Protein AF-A0A5C7J9F8-F1 (afdb_monomer)

Nearest PDB structures (foldseek):
  3c9p-assembly1_A  TM=9.032E-01  e=1.561E-04  Streptococcus pneumoniae TIGR4

Foldseek 3Di:
DDDDDDDDDDDDDDPVVCVVVCPPPVVPPDPDPQDLVNVVVPPPDDDPCLVVQFDDDPRDTLVPDPDPSVSSVVSVRSLVVCVVVVHDVCVSSVD

Solvent-accessible surface area (backbone atoms only — not comparable to full-atom values): 6408 Å² total; per-residue (Å²): 136,85,90,79,88,72,90,78,90,81,82,80,77,60,80,71,66,53,57,75,62,52,77,74,71,54,88,65,65,91,84,49,96,72,48,74,63,55,50,63,70,66,48,92,73,76,70,80,63,55,82,74,60,73,55,74,50,99,91,41,50,46,81,76,46,82,53,64,64,61,29,55,51,48,45,51,52,44,54,51,52,44,50,75,71,64,53,56,66,54,72,72,64,71,105

Mean predicted aligned error: 13.52 Å

Structure (mmCIF, N/CA/C/O backbone):
data_AF-A0A5C7J9F8-F1
#
_entry.id   AF-A0A5C7J9F8-F1
#
loop_
_atom_site.group_PDB
_atom_site.id
_atom_site.type_symbol
_atom_site.label_atom_id
_atom_site.label_alt_id
_atom_site.label_comp_id
_atom_site.label_asym_id
_atom_site.label_entity_id
_atom_site.label_seq_id
_atom_site.pdbx_PDB_ins_code
_atom_site.Cartn_x
_atom_site.Cartn_y
_atom_site.Cartn_z
_atom_site.occupancy
_atom_site.B_iso_or_equiv
_atom_site.auth_seq_id
_atom_site.auth_comp_id
_atom_site.auth_asym_id
_atom_site.auth_atom_id
_atom_site.pdbx_PDB_model_num
ATOM 1 N N . MET A 1 1 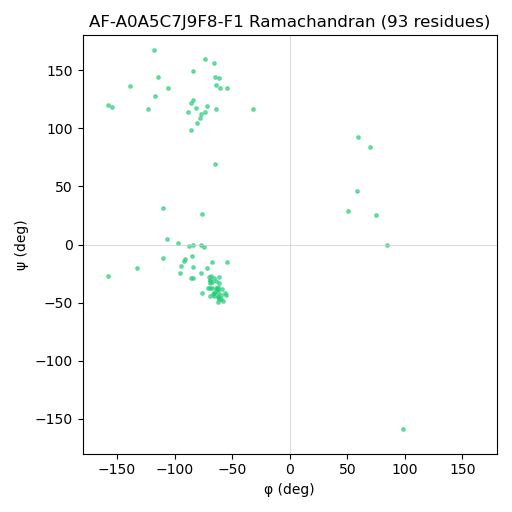? -8.752 5.150 -35.218 1.00 39.22 1 MET A N 1
ATOM 2 C CA . MET A 1 1 ? -7.287 5.106 -35.004 1.00 39.22 1 MET A CA 1
ATOM 3 C C . MET A 1 1 ? -6.867 6.264 -34.099 1.00 39.22 1 MET A C 1
ATOM 5 O O . MET A 1 1 ? -7.180 7.396 -34.427 1.00 39.22 1 MET A O 1
ATOM 9 N N . ARG A 1 2 ? -6.160 5.945 -33.000 1.00 39.66 2 ARG A N 1
ATOM 10 C CA . ARG A 1 2 ? -5.394 6.815 -32.072 1.00 39.66 2 ARG A CA 1
ATOM 11 C C . ARG A 1 2 ? -6.141 7.945 -31.335 1.00 39.66 2 ARG A C 1
ATOM 13 O O . ARG A 1 2 ? -6.153 9.092 -31.766 1.00 39.66 2 ARG A O 1
ATOM 20 N N . ASN A 1 3 ? -6.617 7.623 -30.130 1.00 35.03 3 ASN A N 1
ATOM 21 C CA . ASN A 1 3 ? -7.064 8.600 -29.138 1.00 35.03 3 ASN A CA 1
ATOM 22 C C . ASN A 1 3 ? -5.849 9.234 -28.443 1.00 35.03 3 ASN A C 1
ATOM 24 O O . ASN A 1 3 ? -5.134 8.596 -27.675 1.00 35.03 3 ASN A O 1
ATOM 28 N N . ARG A 1 4 ? -5.631 10.507 -28.768 1.00 44.81 4 ARG A N 1
ATOM 29 C CA . ARG A 1 4 ? -4.635 11.427 -28.222 1.00 44.81 4 ARG A CA 1
ATOM 30 C C . ARG A 1 4 ? -5.216 12.069 -26.959 1.00 44.81 4 ARG A C 1
ATOM 32 O O . ARG A 1 4 ? -5.994 13.011 -27.061 1.00 44.81 4 ARG A O 1
ATOM 39 N N . TRP A 1 5 ? -4.871 11.560 -25.780 1.00 30.88 5 TRP A N 1
ATOM 40 C CA . TRP A 1 5 ? -5.250 12.200 -24.516 1.00 30.88 5 TRP A CA 1
ATOM 41 C C . TRP A 1 5 ? -4.428 13.482 -24.308 1.00 30.88 5 TRP A C 1
ATOM 43 O O . TRP A 1 5 ? -3.202 13.440 -24.247 1.00 30.88 5 TRP A O 1
ATOM 53 N N . ARG A 1 6 ? -5.111 14.630 -24.225 1.00 36.28 6 ARG A N 1
ATOM 54 C CA . ARG A 1 6 ? -4.563 15.946 -23.856 1.00 36.28 6 ARG A CA 1
ATOM 55 C C . ARG A 1 6 ? -5.265 16.369 -22.556 1.00 36.28 6 ARG A C 1
ATOM 57 O O . ARG A 1 6 ? -6.493 16.330 -22.535 1.00 36.28 6 ARG A O 1
ATOM 64 N N . PRO A 1 7 ? -4.553 16.752 -21.484 1.00 43.88 7 PRO A N 1
ATOM 65 C CA . PRO A 1 7 ? -5.191 17.052 -20.207 1.00 43.88 7 PRO A CA 1
ATOM 66 C C . PRO A 1 7 ? -5.766 18.476 -20.220 1.00 43.8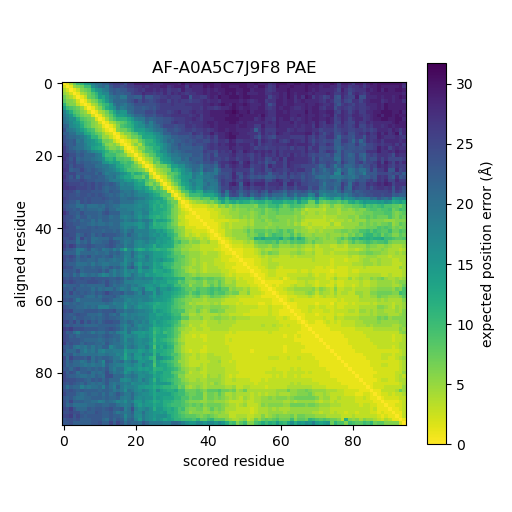8 7 PRO A C 1
ATOM 68 O O . PRO A 1 7 ? -5.027 19.453 -20.352 1.00 43.88 7 PRO A O 1
ATOM 71 N N . THR A 1 8 ? -7.086 18.614 -20.083 1.00 49.06 8 THR A N 1
ATOM 72 C CA . THR A 1 8 ? -7.732 19.903 -19.802 1.00 49.06 8 THR A CA 1
ATOM 73 C C . THR A 1 8 ? -7.800 20.134 -18.297 1.00 49.06 8 THR A C 1
ATOM 75 O O . THR A 1 8 ? -8.489 19.425 -17.571 1.00 49.06 8 THR A O 1
ATOM 78 N N . GLN A 1 9 ? -7.064 21.157 -17.872 1.00 51.22 9 GLN A N 1
ATOM 79 C CA . GLN A 1 9 ? -7.125 21.872 -16.598 1.00 51.22 9 GLN A CA 1
ATOM 80 C C . GLN A 1 9 ? -8.540 21.942 -15.989 1.00 51.22 9 GLN A C 1
ATOM 82 O O . GLN A 1 9 ? -9.410 22.621 -16.536 1.00 51.22 9 GLN A O 1
ATOM 87 N N . LYS A 1 10 ? -8.751 21.345 -14.807 1.00 39.88 10 LYS A N 1
ATOM 88 C CA . LYS A 1 10 ? -9.714 21.873 -13.828 1.00 39.88 10 LYS A CA 1
ATOM 89 C C . LYS A 1 10 ? -9.349 21.446 -12.399 1.00 39.88 10 LYS A C 1
ATOM 91 O O . LYS A 1 10 ? -9.324 20.264 -12.088 1.00 39.88 10 LYS A O 1
ATOM 96 N N . GLN A 1 11 ? -9.079 22.464 -11.578 1.00 35.47 11 GLN A N 1
ATOM 97 C CA . GLN A 1 11 ? -8.741 22.473 -10.146 1.00 35.47 11 GLN A CA 1
ATOM 98 C C . GLN A 1 11 ? -7.365 21.908 -9.734 1.00 35.47 11 GLN A C 1
ATOM 100 O O . GLN A 1 11 ? -7.223 20.789 -9.252 1.00 35.47 11 GLN A O 1
ATOM 105 N N . SER A 1 12 ? -6.341 22.759 -9.829 1.00 41.69 12 SER A N 1
ATOM 106 C CA . SER A 1 12 ? -5.093 22.601 -9.074 1.00 41.69 12 SER A CA 1
ATOM 107 C C . SER A 1 12 ? -5.368 22.732 -7.564 1.00 41.69 12 SER A C 1
ATOM 109 O O . SER A 1 12 ? -6.107 23.642 -7.173 1.00 41.69 12 SER A O 1
ATOM 111 N N . PRO A 1 13 ? -4.786 21.878 -6.700 1.00 38.88 13 PRO A N 1
ATOM 112 C CA . PRO A 1 13 ? -4.987 21.969 -5.255 1.00 38.88 13 PRO A CA 1
ATOM 113 C 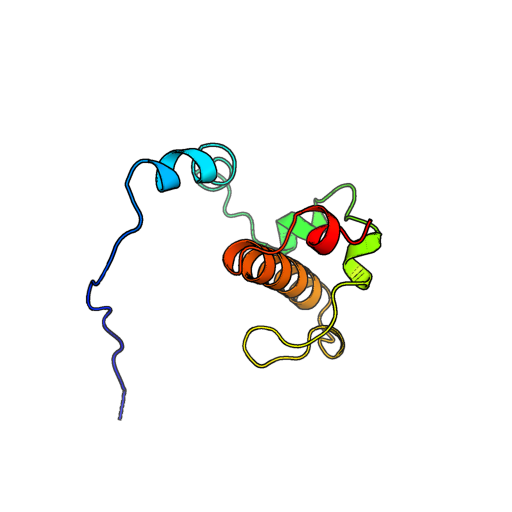C . PRO A 1 13 ? -4.392 23.275 -4.681 1.00 38.88 13 PRO A C 1
ATOM 115 O O . PRO A 1 13 ? -3.491 23.855 -5.296 1.00 38.88 13 PRO A O 1
ATOM 118 N N . PRO A 1 14 ? -4.877 23.767 -3.519 1.00 39.56 14 PRO A N 1
ATOM 119 C CA . PRO A 1 14 ? -4.444 25.039 -2.940 1.00 39.56 14 PRO A CA 1
ATOM 120 C C . PRO A 1 14 ? -2.923 25.090 -2.765 1.00 39.56 14 PRO A C 1
ATOM 122 O O . PRO A 1 14 ? -2.330 24.151 -2.234 1.00 39.56 14 PRO A O 1
ATOM 125 N N . LYS A 1 15 ? -2.294 26.210 -3.151 1.00 50.19 15 LYS A N 1
ATOM 126 C CA . LYS A 1 15 ? -0.829 26.425 -3.112 1.00 50.19 15 LYS A CA 1
ATOM 127 C C . LYS A 1 15 ? -0.183 26.194 -1.729 1.00 50.19 15 LYS A C 1
ATOM 129 O O . LYS A 1 15 ? 1.027 26.042 -1.647 1.00 50.19 15 LYS A O 1
ATOM 134 N N . GLN A 1 16 ? -0.977 26.126 -0.660 1.00 45.53 16 GLN A N 1
ATOM 135 C CA . GLN A 1 16 ? -0.536 25.834 0.710 1.00 45.53 16 GLN A CA 1
ATOM 136 C C . GLN A 1 16 ? -0.452 24.317 1.006 1.00 45.53 16 GLN A C 1
ATOM 138 O O . GLN A 1 16 ? 0.410 23.893 1.768 1.00 45.53 16 GLN A O 1
ATOM 143 N N . LEU A 1 17 ? -1.268 23.474 0.354 1.00 40.50 17 LEU A N 1
ATOM 144 C CA . LEU A 1 17 ? -1.211 22.007 0.499 1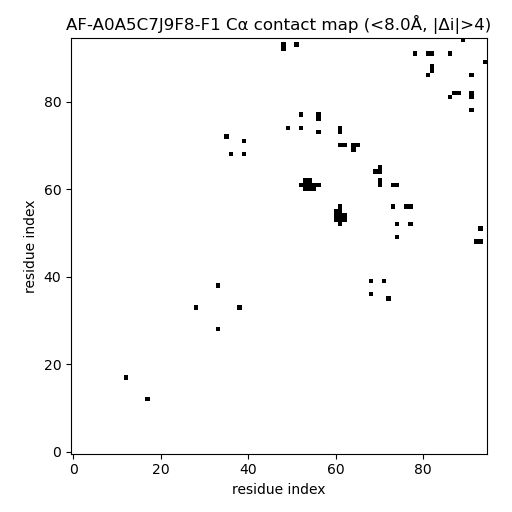.00 40.50 17 LEU A CA 1
ATOM 145 C C . LEU A 1 17 ? -0.150 21.358 -0.402 1.00 40.50 17 LEU A C 1
ATOM 147 O O . LEU A 1 17 ? 0.307 20.255 -0.117 1.00 40.50 17 LEU A O 1
ATOM 151 N N . GLN A 1 18 ? 0.304 22.060 -1.446 1.00 40.44 18 GLN A N 1
ATOM 152 C CA . GLN A 1 18 ? 1.469 21.634 -2.225 1.00 40.44 18 GLN A CA 1
ATOM 153 C C . GLN A 1 18 ? 2.772 21.761 -1.412 1.00 40.44 18 GLN A C 1
ATOM 155 O O . GLN A 1 18 ? 3.660 20.936 -1.566 1.00 40.44 18 GLN A O 1
ATOM 160 N N . ALA A 1 19 ? 2.881 22.721 -0.487 1.00 38.69 19 ALA A N 1
ATOM 161 C CA . ALA A 1 19 ? 4.129 22.996 0.232 1.00 38.69 19 ALA A CA 1
ATOM 162 C C . ALA A 1 19 ? 4.465 21.998 1.362 1.00 38.69 19 ALA A C 1
ATOM 164 O O . ALA A 1 19 ? 5.641 21.826 1.683 1.00 38.69 19 ALA A O 1
ATOM 165 N N . VAL A 1 20 ? 3.473 21.317 1.949 1.00 42.66 20 VAL A N 1
ATOM 166 C CA . VAL A 1 20 ? 3.711 20.367 3.059 1.00 42.66 20 VAL A CA 1
ATOM 167 C C . VAL A 1 20 ? 4.110 18.977 2.545 1.00 42.66 20 VAL A C 1
ATOM 169 O O . VAL A 1 20 ? 4.894 18.290 3.192 1.00 42.66 20 VAL A O 1
ATOM 172 N N . LEU A 1 21 ? 3.654 18.584 1.349 1.00 41.81 21 LEU A N 1
ATOM 173 C CA . LEU A 1 21 ? 3.991 17.287 0.742 1.00 41.81 21 LEU A CA 1
ATOM 174 C C . LEU A 1 21 ? 5.189 17.338 -0.228 1.00 41.81 21 LEU A C 1
ATOM 176 O O . LEU A 1 21 ? 5.808 16.303 -0.467 1.00 41.81 21 LEU A O 1
ATOM 180 N N . LEU A 1 22 ? 5.580 18.512 -0.745 1.00 44.62 22 LEU A N 1
ATOM 181 C CA . LEU A 1 22 ? 6.719 18.636 -1.676 1.00 44.62 22 LEU A CA 1
ATOM 182 C C . LEU A 1 22 ? 8.089 18.895 -1.027 1.00 44.62 22 LEU A C 1
ATOM 184 O O . LEU A 1 22 ? 9.098 18.723 -1.705 1.00 44.62 22 LEU A O 1
ATOM 188 N N . ASN A 1 23 ? 8.179 19.241 0.262 1.00 40.56 23 ASN A N 1
ATOM 189 C CA . ASN A 1 23 ? 9.458 19.662 0.862 1.00 40.56 23 ASN A CA 1
ATOM 190 C C . ASN A 1 23 ? 10.250 18.576 1.613 1.00 40.56 23 ASN A C 1
ATOM 192 O O . ASN A 1 23 ? 11.335 18.870 2.112 1.00 40.56 23 ASN A O 1
ATOM 196 N N . HIS A 1 24 ? 9.777 17.327 1.664 1.00 44.75 24 HIS A N 1
ATOM 197 C CA . HIS A 1 24 ? 10.580 16.200 2.178 1.00 44.75 24 HIS A CA 1
ATOM 198 C C . HIS A 1 24 ? 10.567 14.945 1.293 1.00 44.75 24 HIS A C 1
ATOM 200 O O . HIS A 1 24 ? 11.501 14.157 1.382 1.00 44.75 24 HIS A O 1
ATOM 206 N N . PHE A 1 25 ? 9.582 14.772 0.401 1.00 38.78 25 PHE A N 1
ATOM 207 C CA . PHE A 1 25 ? 9.466 13.559 -0.423 1.00 38.78 25 PHE A CA 1
ATOM 208 C C . PHE A 1 25 ? 10.103 13.675 -1.822 1.00 38.78 25 PHE A C 1
ATOM 210 O O . PHE A 1 25 ? 10.498 12.665 -2.393 1.00 38.78 25 PHE A O 1
ATOM 217 N N . TRP A 1 26 ? 10.250 14.885 -2.384 1.00 37.03 26 TRP A N 1
ATOM 218 C CA . TRP A 1 26 ? 10.747 15.067 -3.764 1.00 37.03 26 TRP A CA 1
ATOM 219 C C . TRP A 1 26 ? 12.272 15.261 -3.871 1.00 37.03 26 TRP A C 1
ATOM 221 O O . TRP A 1 26 ? 12.850 15.110 -4.949 1.00 37.03 26 TRP A O 1
ATOM 231 N N . LYS A 1 27 ? 12.970 15.546 -2.763 1.00 38.03 27 LYS A N 1
ATOM 232 C CA . LYS A 1 27 ? 14.410 15.883 -2.751 1.00 38.03 27 LYS A CA 1
ATOM 233 C C . LYS A 1 27 ? 15.352 14.671 -2.926 1.00 38.03 27 LYS A C 1
ATOM 235 O O . LYS A 1 27 ? 16.482 14.706 -2.459 1.00 38.03 27 LYS A O 1
ATOM 240 N N . ILE A 1 28 ? 14.883 13.605 -3.574 1.00 45.56 28 ILE A N 1
ATOM 241 C CA . ILE A 1 28 ? 15.680 12.430 -3.968 1.00 45.56 28 ILE A CA 1
ATOM 242 C C . ILE A 1 28 ? 15.877 12.349 -5.496 1.00 45.56 28 ILE A C 1
ATOM 244 O O . ILE A 1 28 ? 16.732 11.602 -5.948 1.00 45.56 28 ILE A O 1
ATOM 248 N N . SER A 1 29 ? 15.161 13.132 -6.315 1.00 38.69 29 SER A N 1
ATOM 249 C CA . SER A 1 29 ? 15.079 12.850 -7.766 1.00 38.69 29 SER A CA 1
ATOM 250 C C . SER A 1 29 ? 15.860 13.765 -8.721 1.00 38.69 29 SER A C 1
ATOM 252 O O . SER A 1 29 ? 15.741 13.598 -9.929 1.00 38.69 29 SER A O 1
ATOM 254 N N . THR A 1 30 ? 16.662 14.727 -8.255 1.00 37.25 30 THR A N 1
ATOM 255 C CA . THR A 1 30 ? 17.361 15.670 -9.164 1.00 37.25 30 THR A CA 1
ATOM 256 C C . THR A 1 30 ? 18.873 15.468 -9.232 1.00 37.25 30 THR A C 1
ATOM 258 O O . THR A 1 30 ? 19.608 16.434 -9.427 1.00 37.25 30 THR A O 1
ATOM 261 N N . SER A 1 31 ? 19.340 14.229 -9.068 1.00 45.94 31 SER A N 1
ATOM 262 C CA . SER A 1 31 ? 20.733 13.859 -9.366 1.00 45.94 31 SER A CA 1
ATOM 263 C C . SER A 1 31 ? 20.937 12.363 -9.623 1.00 45.94 31 SER A C 1
ATOM 265 O O . SER A 1 31 ? 21.814 12.030 -10.408 1.00 45.94 31 SER A O 1
ATOM 267 N N . ASP A 1 32 ? 20.097 11.485 -9.066 1.00 56.53 32 ASP A N 1
ATOM 268 C CA . ASP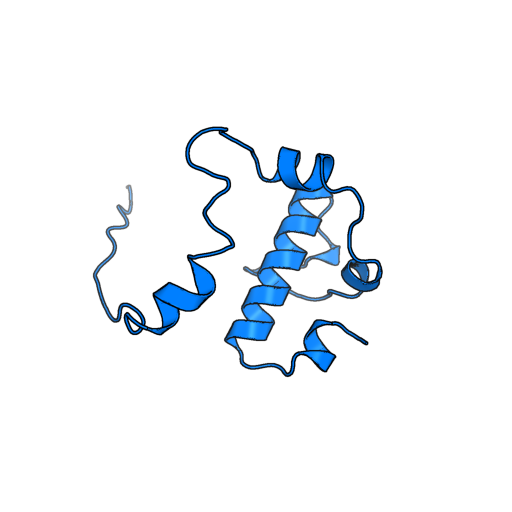 A 1 32 ? 20.167 10.041 -9.308 1.00 56.53 32 ASP A CA 1
ATOM 269 C C . ASP A 1 32 ? 18.827 9.540 -9.860 1.00 56.53 32 ASP A C 1
ATOM 271 O O . ASP A 1 32 ? 17.802 9.615 -9.177 1.00 56.53 32 ASP A O 1
ATOM 275 N N . GLU A 1 33 ? 18.826 9.032 -11.095 1.00 57.31 33 GLU A N 1
ATOM 276 C CA . GLU A 1 33 ? 17.701 8.330 -11.732 1.00 57.31 33 GLU A CA 1
ATOM 277 C C . GLU A 1 33 ? 17.401 7.018 -10.985 1.00 57.31 33 GLU A C 1
ATOM 279 O O . GLU A 1 33 ? 17.680 5.921 -11.455 1.00 57.31 33 GLU A O 1
ATOM 284 N N . THR A 1 34 ? 16.885 7.118 -9.763 1.00 59.81 34 THR A N 1
ATOM 285 C CA . THR A 1 34 ? 16.620 5.952 -8.921 1.00 59.81 34 THR A CA 1
ATOM 286 C C . THR A 1 34 ? 15.242 5.401 -9.259 1.00 59.81 34 THR A C 1
ATOM 288 O O . THR A 1 34 ? 14.238 6.110 -9.153 1.00 59.81 34 THR A O 1
ATOM 291 N N . THR A 1 35 ? 15.182 4.135 -9.666 1.00 73.62 35 THR A N 1
ATOM 292 C CA . THR A 1 35 ? 13.911 3.457 -9.942 1.00 73.62 35 THR A CA 1
ATOM 293 C C . THR A 1 35 ? 13.178 3.116 -8.637 1.00 73.62 35 THR A C 1
ATOM 295 O O . THR A 1 35 ? 13.775 3.049 -7.560 1.00 73.62 35 THR A O 1
ATOM 298 N N . LEU A 1 36 ? 11.860 2.882 -8.697 1.00 70.12 36 LEU A N 1
ATOM 299 C CA . LEU A 1 36 ? 11.117 2.383 -7.528 1.00 70.12 36 LEU A CA 1
ATOM 300 C C . LEU A 1 36 ? 11.634 1.008 -7.084 1.00 70.12 36 LEU A C 1
ATOM 302 O O . LEU A 1 36 ? 11.678 0.726 -5.889 1.00 70.12 36 LEU A O 1
ATOM 306 N N . GLU A 1 37 ? 12.079 0.185 -8.031 1.00 72.88 37 GLU A N 1
ATOM 307 C CA . GLU A 1 37 ? 12.756 -1.085 -7.766 1.00 72.88 37 GLU A CA 1
ATOM 308 C C . GLU A 1 37 ? 14.009 -0.875 -6.910 1.00 72.88 37 GLU A C 1
ATOM 310 O O . GLU A 1 37 ? 14.143 -1.506 -5.861 1.00 72.88 37 GLU A O 1
ATOM 315 N N . ASP A 1 38 ? 14.867 0.081 -7.279 1.00 78.06 38 ASP A N 1
ATOM 316 C CA . ASP A 1 38 ? 16.053 0.438 -6.496 1.00 78.06 38 ASP A CA 1
ATOM 317 C C . ASP A 1 38 ? 15.692 0.960 -5.105 1.00 78.06 38 ASP A C 1
ATOM 319 O O . ASP A 1 38 ? 16.383 0.661 -4.131 1.00 78.06 38 ASP A O 1
ATOM 323 N N . PHE A 1 39 ? 14.613 1.736 -4.991 1.00 79.06 39 PHE A N 1
ATOM 324 C CA . PHE A 1 39 ? 14.135 2.242 -3.708 1.00 79.06 39 PHE A CA 1
ATOM 325 C C . PHE A 1 39 ? 13.722 1.100 -2.771 1.00 79.06 39 PHE A C 1
ATOM 327 O O . PHE A 1 39 ? 14.173 1.055 -1.626 1.00 79.06 39 PHE A O 1
ATOM 334 N N . PHE A 1 40 ? 12.911 0.152 -3.251 1.00 75.38 40 PHE A N 1
ATOM 335 C CA . PHE A 1 40 ? 12.484 -0.997 -2.449 1.00 75.38 40 PHE A CA 1
ATOM 336 C C . PHE A 1 40 ? 13.632 -1.974 -2.169 1.00 75.38 40 PHE A C 1
ATOM 338 O O . PHE A 1 40 ? 13.684 -2.538 -1.077 1.00 75.38 40 PHE A O 1
ATOM 345 N N . ALA A 1 41 ? 14.577 -2.134 -3.098 1.00 78.12 41 ALA A N 1
ATOM 346 C CA . ALA A 1 41 ? 15.761 -2.968 -2.907 1.00 78.12 41 ALA A CA 1
ATOM 347 C C . ALA A 1 41 ? 16.739 -2.380 -1.876 1.00 78.12 41 ALA A C 1
ATOM 349 O O . ALA A 1 41 ? 17.336 -3.119 -1.094 1.00 78.12 41 ALA A O 1
ATOM 350 N N . LYS A 1 42 ? 16.893 -1.051 -1.848 1.00 79.62 42 LYS A N 1
ATOM 351 C CA . LYS A 1 42 ? 17.765 -0.342 -0.896 1.00 79.62 42 LYS A CA 1
ATOM 352 C C . LYS A 1 42 ? 17.082 -0.053 0.441 1.00 79.62 42 LYS A C 1
ATOM 354 O O . LYS A 1 42 ? 17.752 0.380 1.378 1.00 79.62 42 LYS A O 1
ATOM 359 N N . ALA A 1 43 ? 15.771 -0.270 0.552 1.00 76.38 43 ALA A N 1
ATOM 360 C CA . ALA A 1 43 ? 15.037 -0.030 1.784 1.00 76.38 43 ALA A CA 1
ATOM 361 C C . ALA A 1 43 ? 15.539 -0.978 2.896 1.00 76.38 43 ALA A C 1
ATOM 363 O O . ALA A 1 43 ? 15.356 -2.192 2.798 1.00 76.38 43 ALA A O 1
ATOM 364 N N . PRO A 1 44 ? 16.122 -0.459 3.995 1.00 78.38 44 PRO A N 1
ATOM 365 C CA . PRO A 1 44 ? 16.738 -1.300 5.024 1.00 78.38 44 PRO A CA 1
ATOM 366 C C . PRO A 1 44 ? 15.708 -2.131 5.797 1.00 78.38 44 PRO A C 1
ATOM 368 O O . PRO A 1 44 ? 16.027 -3.193 6.330 1.00 78.38 44 PRO A O 1
ATOM 371 N N . LYS A 1 45 ? 14.462 -1.646 5.885 1.00 82.06 45 LYS A N 1
ATOM 372 C CA . LYS A 1 45 ? 13.364 -2.355 6.538 1.00 82.06 45 LYS A CA 1
ATOM 373 C C . LYS A 1 45 ? 12.012 -1.871 6.032 1.00 82.06 45 LYS A C 1
ATOM 375 O O . LYS A 1 45 ? 11.644 -0.716 6.226 1.00 82.06 45 LYS A O 1
ATOM 380 N N . LEU A 1 46 ? 11.241 -2.786 5.457 1.00 82.94 46 LEU A N 1
ATOM 381 C CA . LEU A 1 46 ? 9.844 -2.547 5.108 1.00 82.94 46 LEU A CA 1
ATOM 382 C C . LEU A 1 46 ? 8.933 -2.786 6.318 1.00 82.94 46 LEU A C 1
ATOM 384 O O . LEU A 1 46 ? 9.212 -3.639 7.167 1.00 82.94 46 LEU A O 1
ATOM 388 N N . HIS A 1 47 ? 7.818 -2.057 6.387 1.00 82.12 47 HIS A N 1
ATOM 389 C CA . HIS A 1 47 ? 6.869 -2.175 7.494 1.00 82.12 47 HIS A CA 1
ATOM 390 C C . HIS A 1 47 ? 6.291 -3.606 7.578 1.00 82.12 47 HIS A C 1
ATOM 392 O O . HIS A 1 47 ? 5.912 -4.167 6.544 1.00 82.12 47 HIS A O 1
ATOM 398 N N . PRO A 1 48 ? 6.202 -4.235 8.766 1.00 85.75 48 PRO A N 1
ATOM 399 C CA . PRO A 1 48 ? 5.728 -5.617 8.884 1.00 85.75 48 PRO A CA 1
ATOM 400 C C . PRO A 1 48 ? 4.241 -5.756 8.530 1.00 85.75 48 PRO A C 1
ATOM 402 O O . PRO A 1 48 ? 3.863 -6.694 7.829 1.00 85.75 48 PRO A O 1
ATOM 405 N N . ASN A 1 49 ? 3.414 -4.774 8.910 1.00 88.94 49 ASN A N 1
ATOM 406 C CA . ASN A 1 49 ? 1.962 -4.818 8.688 1.00 88.94 49 ASN A CA 1
ATOM 407 C C . ASN A 1 49 ? 1.562 -4.562 7.230 1.00 88.94 49 ASN A C 1
ATOM 409 O O . ASN A 1 49 ? 0.380 -4.612 6.909 1.00 88.94 49 ASN A O 1
ATOM 413 N N . ARG A 1 50 ? 2.509 -4.289 6.323 1.00 88.00 50 ARG A N 1
ATOM 414 C CA . ARG A 1 50 ? 2.179 -4.002 4.918 1.00 88.00 50 ARG A CA 1
ATOM 415 C C . ARG A 1 50 ? 1.479 -5.174 4.220 1.00 88.00 50 ARG A C 1
ATOM 417 O O . ARG A 1 50 ? 0.634 -4.957 3.369 1.00 88.00 50 ARG A O 1
ATOM 424 N N . LYS A 1 51 ? 1.745 -6.411 4.655 1.00 87.56 51 LYS A N 1
ATOM 425 C CA . LYS A 1 51 ? 1.062 -7.618 4.156 1.00 87.56 51 LYS A CA 1
ATOM 426 C C . LYS A 1 51 ? -0.422 -7.684 4.536 1.00 87.56 51 LYS A C 1
ATOM 428 O O . LYS A 1 51 ? -1.154 -8.490 3.984 1.00 87.56 51 LYS A O 1
ATOM 433 N N . LEU A 1 52 ? -0.860 -6.857 5.487 1.00 90.00 52 LEU A N 1
ATOM 434 C CA . LEU A 1 52 ? -2.266 -6.724 5.873 1.00 90.00 52 LEU A CA 1
ATOM 435 C C . LEU A 1 52 ? -3.022 -5.742 4.957 1.00 90.00 52 LEU A C 1
ATOM 437 O O . LEU A 1 52 ? -4.204 -5.469 5.174 1.00 90.00 52 LEU A O 1
ATOM 441 N N . ILE A 1 53 ? -2.351 -5.151 3.965 1.00 90.19 53 ILE A N 1
ATOM 442 C CA . ILE A 1 53 ? -2.981 -4.290 2.967 1.00 90.19 53 ILE A CA 1
ATOM 443 C C . ILE A 1 53 ? -3.632 -5.190 1.914 1.00 90.19 53 ILE A C 1
ATOM 445 O O . ILE A 1 53 ? -2.958 -5.766 1.069 1.00 90.19 53 ILE A O 1
ATOM 449 N N . THR A 1 54 ? -4.956 -5.303 1.971 1.00 90.81 54 THR A N 1
ATOM 450 C CA . THR A 1 54 ? -5.754 -6.182 1.106 1.00 90.81 54 THR A CA 1
ATOM 451 C C . THR A 1 54 ? -6.738 -5.405 0.234 1.00 90.81 54 THR A C 1
ATOM 453 O O . THR A 1 54 ? -7.008 -4.212 0.437 1.00 90.81 54 THR A O 1
ATOM 456 N N . GLY A 1 55 ? -7.303 -6.101 -0.754 1.00 90.50 55 GLY A N 1
ATOM 457 C CA . GLY A 1 55 ? -8.365 -5.583 -1.614 1.00 90.50 55 GLY A CA 1
ATOM 458 C C . GLY A 1 55 ? -7.898 -5.053 -2.970 1.00 90.50 55 GLY A C 1
ATOM 459 O O . GLY A 1 55 ? -6.859 -5.439 -3.501 1.00 90.50 55 GLY A O 1
ATOM 460 N N . VAL A 1 56 ? -8.735 -4.201 -3.571 1.00 90.75 56 VAL A N 1
ATOM 461 C CA . VAL A 1 56 ? -8.573 -3.734 -4.956 1.00 90.75 56 VAL A CA 1
ATOM 462 C C . VAL A 1 56 ? -8.075 -2.288 -4.988 1.00 90.75 56 VAL A C 1
ATOM 464 O O . VAL A 1 56 ? -8.582 -1.422 -4.259 1.00 90.75 56 VAL A O 1
ATOM 467 N N . ILE A 1 57 ? -7.088 -2.030 -5.845 1.00 87.12 57 ILE A N 1
ATOM 468 C CA . ILE A 1 57 ? -6.553 -0.704 -6.168 1.00 87.12 57 ILE A CA 1
ATOM 469 C C . ILE A 1 57 ? -6.306 -0.627 -7.674 1.00 87.12 57 ILE A C 1
ATOM 471 O O . ILE A 1 57 ? -5.839 -1.586 -8.278 1.00 87.12 57 ILE A O 1
ATOM 475 N N . CYS A 1 58 ? -6.684 0.483 -8.311 1.00 82.31 58 CYS A N 1
ATOM 476 C CA . CYS A 1 58 ? -6.542 0.667 -9.764 1.00 82.31 58 CYS A CA 1
ATOM 477 C C . CYS A 1 58 ? -7.105 -0.488 -10.630 1.00 82.31 58 CYS A C 1
ATOM 479 O O . CYS A 1 58 ? -6.613 -0.728 -11.727 1.00 82.31 58 CYS A O 1
ATOM 481 N N . GLY A 1 59 ? -8.132 -1.202 -10.150 1.00 85.62 59 GLY A N 1
ATOM 482 C CA . GLY A 1 59 ? -8.767 -2.316 -10.868 1.00 85.62 59 GLY A CA 1
ATOM 483 C C . GLY A 1 59 ? -8.083 -3.679 -10.711 1.00 85.62 59 GLY A C 1
ATOM 484 O O . GLY A 1 59 ? -8.601 -4.661 -11.230 1.00 85.62 59 GLY A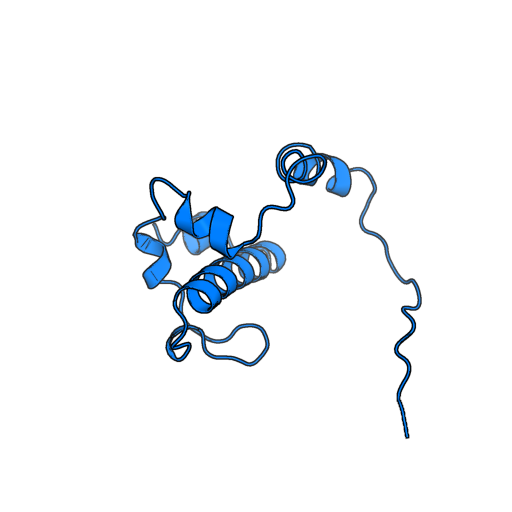 O 1
ATOM 485 N N . VAL A 1 60 ? -6.979 -3.764 -9.964 1.00 87.69 60 VAL A N 1
ATOM 486 C CA . VAL A 1 60 ? -6.266 -5.016 -9.669 1.00 87.69 60 VAL A CA 1
ATOM 487 C C . VAL A 1 60 ? -6.327 -5.348 -8.181 1.00 87.69 60 VAL A C 1
ATOM 489 O O . VAL A 1 60 ? -6.327 -4.457 -7.326 1.00 87.69 60 VAL A O 1
ATOM 492 N N . ARG A 1 61 ? -6.414 -6.641 -7.860 1.00 90.44 61 ARG A N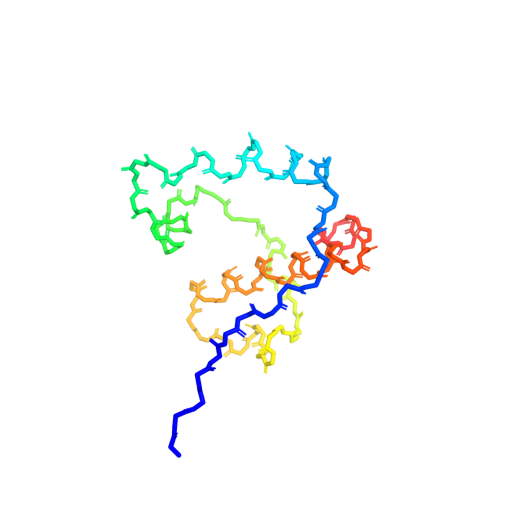 1
ATOM 493 C CA . ARG A 1 61 ? -6.358 -7.136 -6.483 1.00 90.44 61 ARG A CA 1
ATOM 494 C C . ARG A 1 61 ? -4.903 -7.277 -6.070 1.00 90.44 61 ARG A C 1
ATOM 496 O O . ARG A 1 61 ? -4.145 -7.951 -6.752 1.00 90.44 61 ARG A O 1
ATOM 503 N N . VAL A 1 62 ? -4.518 -6.630 -4.973 1.00 91.62 62 VAL A N 1
ATOM 504 C CA . VAL A 1 62 ? -3.100 -6.544 -4.584 1.00 91.62 62 VAL A CA 1
ATOM 505 C C . VAL A 1 62 ? -2.529 -7.907 -4.182 1.00 91.62 62 VAL A C 1
ATOM 507 O O . VAL A 1 62 ? -1.367 -8.202 -4.447 1.00 91.62 62 VAL A O 1
ATOM 510 N N . GLU A 1 63 ? -3.368 -8.759 -3.601 1.00 89.88 63 GLU A N 1
ATOM 511 C CA . GLU A 1 63 ? -3.013 -10.123 -3.194 1.00 89.88 63 GLU A CA 1
ATOM 512 C C . GLU A 1 63 ? -2.679 -11.035 -4.384 1.00 89.88 63 GLU A C 1
ATOM 514 O O . GLU A 1 63 ? -1.848 -11.925 -4.241 1.00 89.88 63 GLU A O 1
ATOM 519 N N . ASP A 1 64 ? -3.262 -10.771 -5.557 1.00 91.62 64 ASP A N 1
ATOM 520 C CA . ASP A 1 64 ? -3.090 -11.595 -6.761 1.00 91.62 64 ASP A CA 1
ATOM 521 C C . ASP A 1 64 ? -1.866 -11.164 -7.596 1.00 91.62 64 ASP A C 1
ATOM 523 O O . ASP A 1 64 ? -1.579 -11.746 -8.640 1.00 91.62 64 ASP A O 1
ATOM 527 N N . ILE A 1 65 ? -1.145 -10.117 -7.174 1.00 90.44 65 ILE A N 1
ATOM 528 C CA . ILE A 1 65 ? 0.036 -9.623 -7.888 1.00 90.44 65 ILE A CA 1
ATOM 529 C C . ILE A 1 65 ? 1.222 -10.547 -7.598 1.00 90.44 65 ILE A C 1
ATOM 531 O O . ILE A 1 65 ? 1.737 -10.576 -6.482 1.00 90.44 65 ILE A O 1
ATOM 535 N N . GLU A 1 66 ? 1.676 -11.267 -8.625 1.00 89.94 66 GLU A N 1
ATOM 536 C CA . GLU A 1 66 ? 2.822 -12.182 -8.535 1.00 89.94 66 GLU A CA 1
ATOM 537 C C . GLU A 1 66 ? 4.162 -11.444 -8.394 1.00 89.94 66 GLU A C 1
ATOM 539 O O . GLU A 1 66 ? 5.049 -11.882 -7.654 1.00 89.94 66 GLU A O 1
ATOM 544 N N . ASP A 1 67 ? 4.313 -10.310 -9.086 1.00 89.00 67 ASP A N 1
ATOM 545 C CA . ASP A 1 67 ? 5.526 -9.501 -9.004 1.00 89.00 67 ASP A CA 1
ATOM 546 C C . ASP A 1 67 ? 5.591 -8.757 -7.665 1.00 89.00 67 ASP A C 1
ATOM 548 O O . ASP A 1 67 ? 4.786 -7.871 -7.364 1.00 89.00 67 ASP A O 1
ATOM 552 N N . LYS A 1 68 ? 6.582 -9.118 -6.847 1.00 86.44 68 LYS A N 1
ATOM 553 C CA . LYS A 1 68 ? 6.726 -8.589 -5.487 1.00 86.44 68 LYS A CA 1
ATOM 554 C C . LYS A 1 68 ? 6.965 -7.085 -5.474 1.00 86.44 68 LYS A C 1
ATOM 556 O O . LYS A 1 68 ? 6.431 -6.410 -4.602 1.00 86.44 68 LYS A O 1
ATOM 561 N N . THR A 1 69 ? 7.732 -6.545 -6.416 1.00 86.19 69 THR A N 1
ATOM 562 C CA . THR A 1 69 ? 8.027 -5.109 -6.439 1.00 86.19 69 THR A CA 1
ATOM 563 C C . THR A 1 69 ? 6.782 -4.307 -6.796 1.00 86.19 69 THR A C 1
ATOM 565 O O . THR A 1 69 ? 6.444 -3.337 -6.120 1.00 86.19 69 THR A O 1
ATOM 568 N N . MET A 1 70 ? 6.031 -4.763 -7.795 1.00 86.00 70 MET A N 1
ATOM 569 C CA . MET A 1 70 ? 4.740 -4.194 -8.162 1.00 86.00 70 MET A CA 1
ATOM 570 C C . MET A 1 70 ? 3.720 -4.320 -7.035 1.00 86.00 70 MET A C 1
ATOM 572 O O . MET A 1 70 ? 2.939 -3.392 -6.820 1.00 86.00 70 MET A O 1
ATOM 576 N N . GLN A 1 71 ? 3.732 -5.421 -6.285 1.00 90.25 71 GLN A N 1
ATOM 577 C CA . GLN A 1 71 ? 2.876 -5.582 -5.115 1.00 90.25 71 GLN A CA 1
ATOM 578 C C . GLN A 1 71 ? 3.192 -4.528 -4.039 1.00 90.25 71 GLN A C 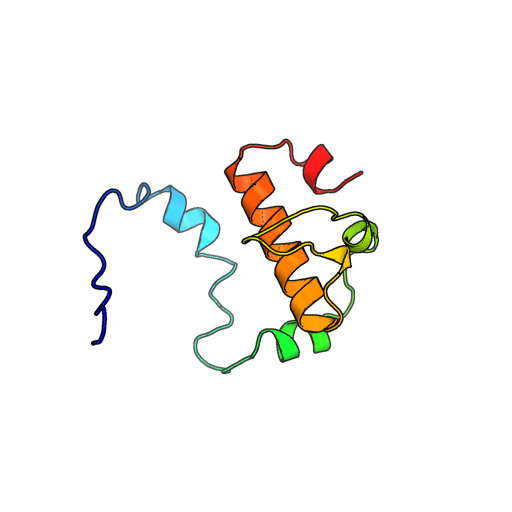1
ATOM 580 O O . GLN A 1 71 ? 2.274 -3.879 -3.536 1.00 90.25 71 GLN A O 1
ATOM 585 N N . GLU A 1 72 ? 4.472 -4.286 -3.742 1.00 88.50 72 GLU A N 1
ATOM 586 C CA . GLU A 1 72 ? 4.906 -3.261 -2.779 1.00 88.50 72 GLU A CA 1
ATOM 587 C C . GLU A 1 72 ? 4.546 -1.836 -3.247 1.00 88.50 72 GLU A C 1
ATOM 589 O O . GLU A 1 72 ? 4.088 -1.010 -2.452 1.00 88.50 72 GLU A O 1
ATOM 594 N N . ILE A 1 73 ? 4.641 -1.560 -4.553 1.00 87.69 73 ILE A N 1
ATOM 595 C CA . ILE A 1 73 ? 4.164 -0.299 -5.146 1.00 87.69 73 ILE A CA 1
ATOM 596 C C . ILE A 1 73 ? 2.648 -0.148 -4.949 1.00 87.69 73 ILE A C 1
ATOM 598 O O . ILE A 1 73 ? 2.172 0.912 -4.539 1.00 87.69 73 ILE A O 1
ATOM 602 N N . ARG A 1 74 ? 1.864 -1.209 -5.179 1.00 90.00 74 ARG A N 1
ATOM 603 C CA . ARG A 1 74 ? 0.402 -1.163 -5.001 1.00 90.00 74 ARG A CA 1
ATOM 604 C C . ARG A 1 74 ? -0.033 -1.066 -3.546 1.00 90.00 74 ARG A C 1
ATOM 606 O O . ARG A 1 74 ? -1.075 -0.466 -3.276 1.00 90.00 74 ARG A O 1
ATOM 613 N N . TYR A 1 75 ? 0.757 -1.582 -2.607 1.00 91.62 75 TYR A N 1
ATOM 614 C CA . TYR A 1 75 ? 0.555 -1.300 -1.189 1.00 91.62 75 TYR A CA 1
ATOM 615 C C . TYR A 1 75 ? 0.664 0.199 -0.908 1.00 91.62 75 TYR A C 1
ATOM 617 O O . TYR A 1 75 ? -0.227 0.759 -0.268 1.00 91.62 75 TYR A O 1
ATOM 625 N N . LEU A 1 76 ? 1.696 0.863 -1.434 1.00 88.56 76 LEU A N 1
ATOM 626 C CA . LEU A 1 76 ? 1.871 2.306 -1.277 1.00 88.56 76 LEU A CA 1
ATOM 627 C C . LEU A 1 76 ? 0.708 3.095 -1.899 1.00 88.56 76 LEU A C 1
ATOM 629 O O . LEU A 1 76 ? 0.131 3.953 -1.228 1.00 88.56 76 LEU A O 1
ATOM 633 N N . ASP A 1 77 ? 0.306 2.758 -3.127 1.00 89.31 77 ASP A N 1
ATOM 634 C CA . ASP A 1 77 ? -0.845 3.385 -3.793 1.00 89.31 77 ASP A CA 1
ATOM 635 C C . ASP A 1 77 ? -2.119 3.259 -2.953 1.00 89.31 77 ASP A C 1
ATOM 637 O O . ASP A 1 77 ? -2.897 4.208 -2.826 1.00 89.31 77 ASP A O 1
ATOM 641 N N . LYS A 1 78 ? -2.334 2.088 -2.344 1.00 89.94 78 LYS A N 1
ATOM 642 C CA . LYS A 1 78 ? -3.503 1.842 -1.504 1.00 89.94 78 LYS A CA 1
ATOM 643 C C . LYS A 1 78 ? -3.489 2.698 -0.242 1.00 89.94 78 LYS A C 1
ATOM 645 O O . LYS A 1 78 ? -4.533 3.233 0.122 1.00 89.94 78 LYS A O 1
ATOM 650 N N . LEU A 1 79 ? -2.336 2.858 0.406 1.00 89.31 79 LEU A N 1
ATOM 651 C CA . LEU A 1 79 ? -2.200 3.726 1.580 1.00 89.31 79 LEU A CA 1
ATOM 652 C C . LEU A 1 79 ? -2.504 5.187 1.229 1.00 89.31 79 LEU A C 1
ATOM 654 O O . LEU A 1 79 ? -3.202 5.870 1.979 1.00 89.31 79 LEU A O 1
ATOM 658 N N . ILE A 1 80 ? -2.039 5.649 0.066 1.00 88.44 80 ILE A N 1
ATOM 659 C CA . ILE A 1 80 ? -2.309 7.003 -0.428 1.00 88.44 80 ILE A CA 1
ATOM 660 C C . ILE A 1 80 ? -3.799 7.175 -0.762 1.00 88.44 80 ILE A C 1
ATOM 662 O O . ILE A 1 80 ? -4.386 8.187 -0.386 1.00 88.44 80 ILE A O 1
ATOM 666 N N . ASP A 1 81 ? -4.436 6.190 -1.404 1.00 88.50 81 ASP A N 1
ATOM 667 C CA . ASP A 1 81 ? -5.885 6.184 -1.672 1.00 88.50 81 ASP A CA 1
ATOM 668 C C . ASP A 1 81 ? -6.705 6.248 -0.374 1.00 88.50 81 ASP A C 1
ATOM 670 O O . ASP A 1 81 ? -7.665 7.010 -0.265 1.00 88.50 81 ASP A O 1
ATOM 674 N N . GLU A 1 82 ? -6.311 5.478 0.641 1.00 90.81 82 GLU A N 1
ATOM 675 C CA . GLU A 1 82 ? -6.951 5.477 1.957 1.00 90.81 82 GLU A CA 1
ATOM 676 C C . GLU A 1 82 ? -6.802 6.819 2.682 1.00 90.81 82 GLU A C 1
ATOM 678 O O . GLU A 1 82 ? -7.774 7.307 3.269 1.00 90.81 82 GLU A O 1
ATOM 683 N N . LEU A 1 83 ? -5.624 7.438 2.589 1.00 89.38 83 LEU A N 1
ATOM 684 C CA . LEU A 1 83 ? -5.361 8.770 3.126 1.00 89.38 83 LEU A CA 1
ATOM 685 C C . LEU A 1 83 ? -6.173 9.845 2.389 1.00 89.38 83 LEU A C 1
ATOM 687 O O . LEU A 1 83 ? -6.797 10.689 3.027 1.00 89.38 83 LEU A O 1
ATOM 691 N N . ALA A 1 84 ? -6.225 9.786 1.056 1.00 90.00 84 ALA A N 1
ATOM 692 C CA . ALA A 1 84 ? -6.985 10.718 0.224 1.00 90.00 84 ALA A CA 1
ATOM 693 C C . ALA A 1 84 ? -8.498 10.628 0.477 1.00 90.00 84 ALA A C 1
ATOM 695 O O . ALA A 1 84 ? -9.207 11.630 0.399 1.00 90.00 84 ALA A O 1
ATOM 696 N N . LYS A 1 85 ? -8.991 9.438 0.839 1.00 89.19 85 LYS A N 1
ATOM 697 C CA . LYS A 1 85 ? -10.376 9.204 1.279 1.00 89.19 85 LYS A CA 1
ATOM 698 C C . LYS A 1 85 ? -10.653 9.655 2.716 1.00 89.19 85 LYS A C 1
ATOM 700 O O . LYS A 1 85 ? -11.780 9.504 3.181 1.00 89.19 85 LYS A O 1
ATOM 705 N N . GLY A 1 86 ? -9.655 10.186 3.423 1.00 90.75 86 GLY A N 1
ATOM 706 C CA . GLY A 1 86 ? -9.807 10.711 4.777 1.00 90.75 86 GLY A CA 1
ATOM 707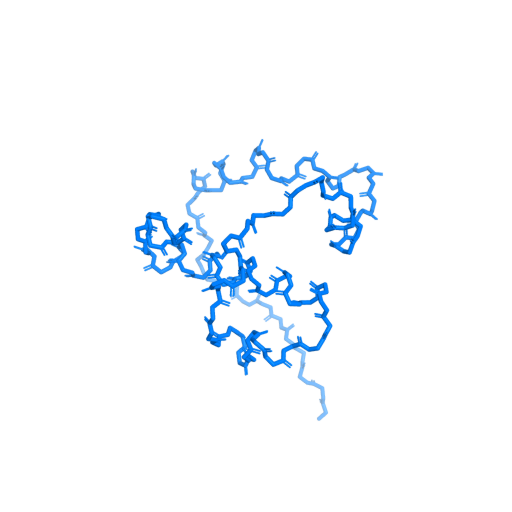 C C . GLY A 1 86 ? -9.934 9.635 5.854 1.00 90.75 86 GLY A C 1
ATOM 708 O O . GLY A 1 86 ? -10.540 9.888 6.896 1.00 90.75 86 GLY A O 1
ATOM 709 N N . LYS A 1 87 ? -9.403 8.421 5.635 1.00 89.75 87 LYS A N 1
ATOM 710 C CA . LYS A 1 87 ? -9.349 7.419 6.710 1.00 89.75 87 LYS A CA 1
ATOM 711 C C . LYS A 1 87 ? -8.420 7.893 7.832 1.00 89.75 87 LYS A C 1
ATOM 713 O O . LYS A 1 87 ? -7.378 8.493 7.586 1.00 89.75 87 LYS A O 1
ATOM 718 N N . ALA A 1 88 ? -8.791 7.576 9.072 1.00 90.56 88 ALA A N 1
ATOM 719 C CA . ALA A 1 88 ? -7.957 7.843 10.239 1.00 90.56 88 ALA A CA 1
ATOM 720 C C . ALA A 1 88 ? -6.619 7.089 10.148 1.00 90.56 88 ALA A C 1
ATOM 722 O O . ALA A 1 88 ? -6.588 5.938 9.704 1.00 90.56 88 ALA A O 1
ATOM 723 N N . MET A 1 89 ? -5.534 7.718 10.609 1.00 87.38 89 MET A N 1
ATOM 724 C CA . MET A 1 89 ? -4.177 7.169 10.506 1.00 87.38 89 MET A CA 1
ATOM 725 C C . MET A 1 89 ? -4.035 5.806 11.197 1.00 87.38 89 MET A C 1
ATOM 727 O O . MET A 1 89 ? -3.421 4.906 10.641 1.00 87.38 89 MET A O 1
ATOM 731 N N . GLU A 1 90 ? -4.684 5.610 12.344 1.00 87.12 90 GLU A N 1
ATOM 732 C CA . GLU A 1 90 ? -4.728 4.330 13.074 1.00 87.12 90 GLU A CA 1
ATOM 733 C C . GLU A 1 90 ? -5.237 3.183 12.180 1.00 87.12 90 GLU A C 1
ATOM 735 O O . GLU A 1 90 ? -4.626 2.120 12.079 1.00 87.12 90 GLU A O 1
ATOM 740 N N . LYS A 1 91 ? -6.296 3.440 11.398 1.00 84.94 91 LYS A N 1
ATOM 741 C CA . LYS A 1 91 ? -6.845 2.458 10.449 1.00 84.94 91 LYS A CA 1
ATOM 742 C C . LYS A 1 91 ? -5.909 2.186 9.268 1.00 84.94 91 LYS A C 1
ATOM 744 O O . LYS A 1 91 ? -5.929 1.084 8.728 1.00 84.94 91 LYS A O 1
ATOM 749 N N . ILE A 1 92 ? -5.120 3.177 8.852 1.00 85.62 92 ILE A N 1
ATOM 750 C CA . ILE A 1 92 ? -4.153 3.056 7.749 1.00 85.62 92 ILE A CA 1
ATOM 751 C C . ILE A 1 92 ? -2.914 2.273 8.208 1.00 85.62 92 ILE A C 1
ATOM 753 O O . ILE A 1 92 ? -2.429 1.402 7.485 1.00 85.62 92 ILE A O 1
ATOM 757 N N . LEU A 1 93 ? -2.429 2.532 9.423 1.00 82.75 93 LEU A N 1
ATOM 758 C CA . LEU A 1 93 ? -1.282 1.838 10.016 1.00 82.75 93 LEU A CA 1
ATOM 759 C C . LEU A 1 93 ? -1.604 0.395 10.417 1.00 82.75 93 LEU A C 1
ATOM 761 O O . LEU A 1 93 ? -0.688 -0.431 10.482 1.00 82.75 93 LEU A O 1
ATOM 765 N N . ARG A 1 94 ? -2.901 0.091 10.587 1.00 82.69 94 ARG A N 1
ATOM 766 C CA . ARG A 1 94 ? -3.407 -1.241 10.948 1.00 82.69 94 ARG A CA 1
ATOM 767 C C . ARG A 1 94 ? -2.797 -1.687 12.284 1.00 82.69 94 ARG A C 1
ATOM 769 O O . ARG A 1 94 ? -2.297 -2.808 12.390 1.00 82.69 94 ARG A O 1
ATOM 776 N N . SER A 1 95 ? -2.818 -0.765 13.247 1.00 69.69 95 SER A N 1
ATOM 777 C CA . SER A 1 95 ? -2.222 -0.851 14.584 1.00 69.69 95 SER A CA 1
ATOM 778 C C . SER A 1 95 ? -3.168 -0.271 15.624 1.00 69.69 95 SER A C 1
ATOM 780 O O . SER A 1 95 ? -3.916 0.664 15.256 1.00 69.69 95 SER A O 1
#

Sequence (95 aa):
MRNRWRPTQKQSPPKQLQAVLLNHFWKISTSDETTLEDFFAKAPKLHPNRKLITGVICGVRVEDIEDKTMQEIRYLDKLIDELAKGKAMEKILRS

Radius of gyration: 16.38 Å; Cα contacts (8 Å, |Δi|>4): 41; chains: 1; bounding box: 31×39×50 Å

Secondary structure (DSSP, 8-state):
-----------PPPTTHHHHHHHHHSTTTTT----HHHHHHH-S---GGGGG--SEETTEEGGG---HHHHHHHHHHHHHHHHHTT--HHHHHT-

pLDDT: mean 70.41, std 21.54, range [30.88, 91.62]